Protein AF-A0A6I7LRT1-F1 (afdb_monomer)

Foldseek 3Di:
DDLVPDADDLVVVLVLLVVLVCVVPVPQDDDSCPSSVQWDQDDPPRQKIKHQQQVVCVVRVHHQQVRQVSSLVSSVVVVVVVVPNVQFWDWDDDRRMIMTGGDD

Solvent-accessible surface area (backbone atoms only — not comparable to full-atom values): 5980 Å² to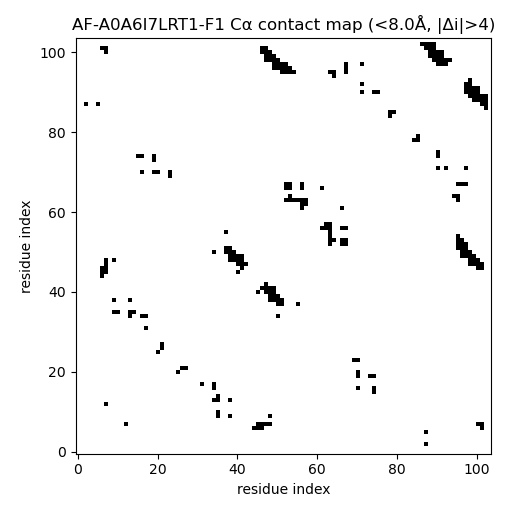tal; per-residue (Å²): 132,69,77,91,76,72,64,73,52,62,70,58,53,26,51,51,52,51,50,44,48,41,71,77,37,70,89,60,89,70,67,93,56,54,57,52,73,53,49,41,78,37,72,78,90,33,48,23,40,35,35,51,39,20,63,53,20,54,79,71,74,43,61,30,69,62,47,35,54,54,49,50,52,48,50,51,56,54,39,67,73,36,65,74,55,58,75,48,38,46,81,47,76,57,96,46,32,40,35,40,33,57,57,133

pLDDT: mean 85.0, std 12.93, range [44.28, 96.81]

Radius of gyration: 13.36 Å; Cα contacts (8 Å, |Δi|>4): 135; chains: 1; bounding box: 30×25×37 Å

Structure (mmCIF, N/CA/C/O backbone):
data_AF-A0A6I7LRT1-F1
#
_entry.id   AF-A0A6I7LRT1-F1
#
loop_
_atom_site.group_PDB
_atom_site.id
_atom_site.type_symbol
_atom_site.label_atom_id
_atom_site.label_alt_id
_atom_site.label_comp_id
_atom_site.label_asym_id
_atom_site.label_entity_id
_atom_site.label_seq_id
_atom_site.pdbx_PDB_ins_code
_atom_site.Cartn_x
_atom_site.Cartn_y
_atom_site.Cartn_z
_atom_site.occupancy
_atom_site.B_iso_or_equiv
_atom_site.auth_seq_id
_atom_site.auth_comp_id
_atom_site.auth_asym_id
_atom_site.auth_atom_id
_atom_site.pdbx_PDB_model_num
ATO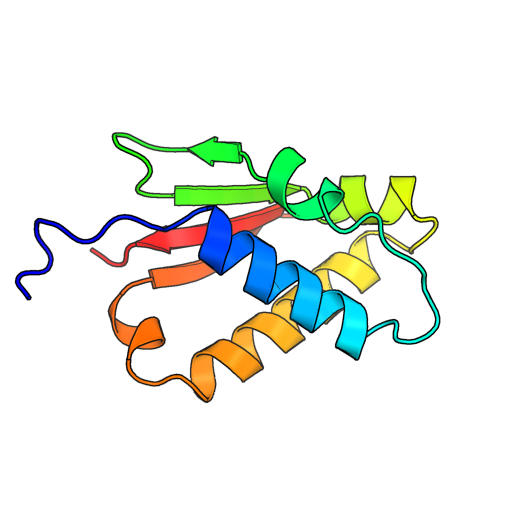M 1 N N . MET A 1 1 ? -11.882 -8.302 21.758 1.00 44.28 1 MET A N 1
ATOM 2 C CA . MET A 1 1 ? -11.183 -7.001 21.820 1.00 44.28 1 MET A CA 1
ATOM 3 C C . MET A 1 1 ? -12.222 -5.920 21.590 1.00 44.28 1 MET A C 1
ATOM 5 O O . MET A 1 1 ? -13.011 -6.085 20.668 1.00 44.28 1 MET A O 1
ATOM 9 N N . SER A 1 2 ? -12.300 -4.892 22.437 1.00 46.09 2 SER A N 1
ATOM 10 C CA . SER A 1 2 ? -13.133 -3.718 22.144 1.00 46.09 2 SER A CA 1
ATOM 11 C C . SER A 1 2 ? -12.483 -2.912 21.011 1.00 46.09 2 SER A C 1
ATOM 13 O O . SER A 1 2 ? -11.255 -2.835 20.945 1.00 46.09 2 SER A O 1
ATOM 15 N N . ARG A 1 3 ? -13.291 -2.324 20.115 1.00 51.84 3 ARG A N 1
ATOM 16 C CA . ARG A 1 3 ? -12.822 -1.428 19.033 1.00 51.84 3 ARG A CA 1
ATOM 17 C C . ARG A 1 3 ? -11.956 -0.272 19.557 1.00 51.84 3 ARG A C 1
ATOM 19 O O . ARG A 1 3 ? -11.076 0.198 18.852 1.00 51.84 3 ARG A O 1
ATOM 26 N N . GLU A 1 4 ? -12.157 0.121 20.814 1.00 54.72 4 GLU A N 1
ATOM 27 C CA . GLU A 1 4 ? -11.550 1.289 21.467 1.00 54.72 4 GLU A CA 1
ATOM 28 C C . GLU A 1 4 ? -10.013 1.264 21.588 1.00 54.72 4 GLU A C 1
ATOM 30 O O . GLU A 1 4 ? -9.427 2.298 21.895 1.00 54.72 4 GLU A O 1
ATOM 35 N N . ASN A 1 5 ? -9.346 0.132 21.319 1.00 58.69 5 ASN A N 1
ATOM 36 C CA . ASN A 1 5 ? -7.882 0.002 21.407 1.0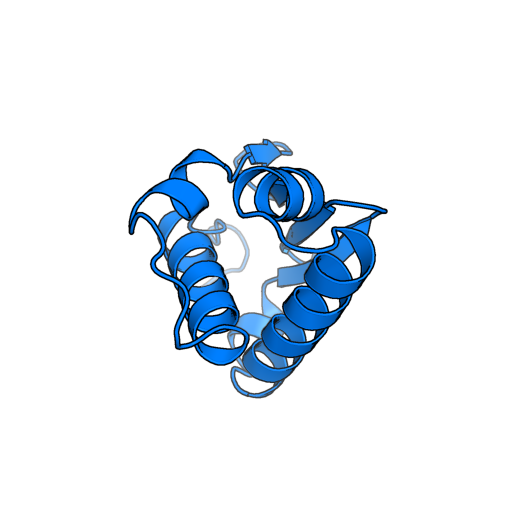0 58.69 5 ASN A CA 1
ATOM 37 C C . ASN A 1 5 ? -7.197 -0.468 20.108 1.00 58.69 5 ASN A C 1
ATOM 39 O O . ASN A 1 5 ? -5.998 -0.751 20.124 1.00 58.69 5 ASN A O 1
ATOM 43 N N . PHE A 1 6 ? -7.923 -0.603 18.994 1.00 66.31 6 PHE A N 1
ATOM 44 C CA . PHE A 1 6 ? -7.321 -1.050 17.737 1.00 66.31 6 PHE A CA 1
ATOM 45 C C . PHE A 1 6 ? -6.617 0.123 17.034 1.00 66.31 6 PHE A C 1
ATOM 47 O O . PHE A 1 6 ? -7.232 1.152 16.769 1.00 66.31 6 PHE A O 1
ATOM 54 N N . LYS A 1 7 ? -5.319 -0.027 16.741 1.00 72.56 7 LYS A N 1
ATOM 55 C CA . LYS A 1 7 ? -4.513 0.931 15.970 1.00 72.56 7 LYS A CA 1
ATOM 56 C C . LYS A 1 7 ? -4.014 0.240 14.705 1.00 72.56 7 LYS A C 1
ATOM 58 O O . LYS A 1 7 ? -3.589 -0.912 14.769 1.00 72.56 7 LYS A O 1
ATOM 63 N N . LEU A 1 8 ? -4.010 0.954 13.579 1.00 78.69 8 LEU A N 1
ATOM 64 C CA . LEU A 1 8 ? -3.364 0.458 12.368 1.00 78.69 8 LEU A CA 1
ATOM 65 C C . LEU A 1 8 ? -1.860 0.294 12.604 1.00 78.69 8 LEU A C 1
ATOM 67 O O . LEU A 1 8 ? -1.151 1.235 12.969 1.00 78.69 8 LEU A O 1
ATOM 71 N N . SER A 1 9 ? -1.376 -0.922 12.385 1.00 86.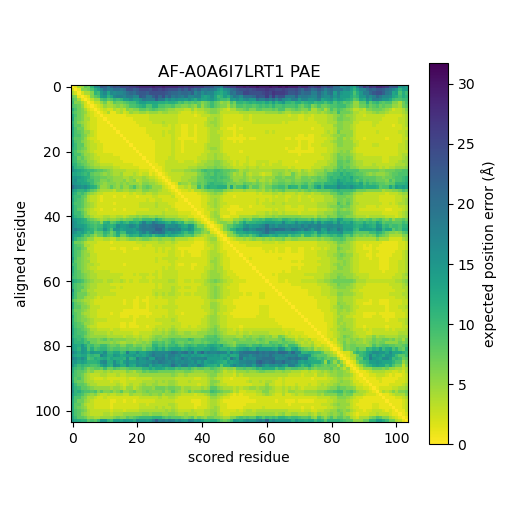31 9 SER A N 1
ATOM 72 C CA . SER A 1 9 ? 0.039 -1.257 12.474 1.00 86.31 9 SER A CA 1
ATOM 73 C C . SER A 1 9 ? 0.725 -0.902 11.158 1.00 86.31 9 SER A C 1
ATOM 75 O O . SER A 1 9 ? 0.446 -1.503 10.119 1.00 86.31 9 SER A O 1
ATOM 77 N N . ARG A 1 10 ? 1.636 0.081 11.194 1.00 88.88 10 ARG A N 1
ATOM 78 C CA . ARG A 1 10 ? 2.446 0.455 10.024 1.00 88.88 10 ARG A CA 1
ATOM 79 C C . ARG A 1 10 ? 3.215 -0.745 9.478 1.00 88.88 10 ARG A C 1
ATOM 81 O O . ARG A 1 10 ? 3.273 -0.904 8.265 1.00 88.88 10 ARG A O 1
ATOM 88 N N . ASP A 1 11 ? 3.756 -1.587 10.355 1.00 89.44 11 ASP A N 1
ATOM 89 C CA . ASP A 1 11 ? 4.503 -2.785 9.969 1.00 89.44 11 ASP A CA 1
ATOM 90 C C . ASP A 1 11 ? 3.632 -3.776 9.198 1.00 89.44 11 ASP A C 1
ATOM 92 O O . ASP A 1 11 ? 4.064 -4.329 8.185 1.00 89.44 11 ASP A O 1
ATOM 96 N N . ASP A 1 12 ? 2.395 -3.986 9.648 1.00 87.00 12 ASP A N 1
ATOM 97 C CA . ASP A 1 12 ? 1.489 -4.929 8.998 1.00 87.00 12 ASP A CA 1
ATOM 98 C C . ASP A 1 12 ? 1.005 -4.392 7.651 1.00 87.00 12 ASP A C 1
ATOM 100 O O . ASP A 1 12 ? 1.068 -5.113 6.655 1.00 87.00 12 ASP A O 1
ATOM 104 N N . ILE A 1 13 ? 0.633 -3.110 7.581 1.00 89.88 13 ILE A N 1
ATOM 105 C CA . ILE A 1 13 ? 0.257 -2.466 6.315 1.00 89.88 13 ILE A CA 1
ATOM 106 C C . ILE A 1 13 ? 1.438 -2.430 5.335 1.00 89.88 13 ILE A C 1
ATOM 108 O O . ILE A 1 13 ? 1.270 -2.753 4.159 1.00 89.88 13 ILE A O 1
ATOM 112 N N . ALA A 1 14 ? 2.653 -2.127 5.803 1.00 92.19 14 ALA A N 1
ATOM 113 C CA . ALA A 1 14 ? 3.853 -2.170 4.970 1.00 92.19 14 ALA A CA 1
ATOM 114 C C . ALA A 1 14 ? 4.098 -3.567 4.396 1.00 92.19 14 ALA A C 1
ATOM 116 O O . ALA A 1 14 ? 4.407 -3.704 3.212 1.00 92.19 14 ALA A O 1
ATOM 117 N N . ARG A 1 15 ? 3.929 -4.608 5.219 1.00 90.75 15 ARG A N 1
ATOM 118 C CA . ARG A 1 15 ? 4.088 -6.002 4.796 1.00 90.75 15 ARG A CA 1
ATOM 119 C C . ARG A 1 15 ? 3.047 -6.395 3.752 1.00 90.75 15 ARG A C 1
ATOM 121 O O . ARG A 1 15 ? 3.412 -7.041 2.773 1.00 90.75 15 ARG A O 1
ATOM 128 N N . GLN A 1 16 ? 1.790 -5.986 3.932 1.00 90.12 16 GLN A N 1
ATOM 129 C CA . GLN A 1 16 ? 0.711 -6.246 2.974 1.00 90.12 16 GLN A CA 1
ATOM 130 C C . GLN A 1 16 ? 0.961 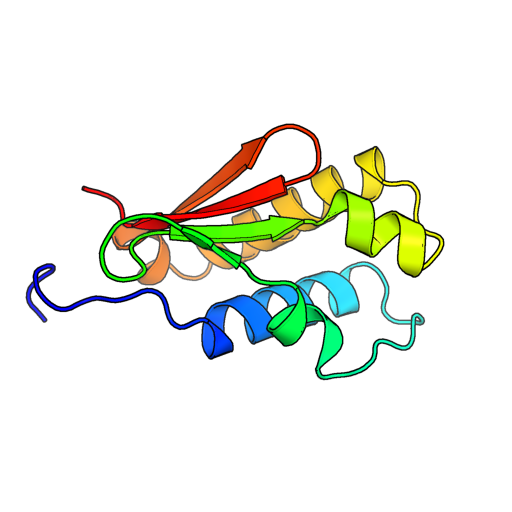-5.552 1.632 1.00 90.12 16 GLN A C 1
ATOM 132 O O . GLN A 1 16 ? 0.900 -6.202 0.591 1.00 90.12 16 GLN A O 1
ATOM 137 N N . ILE A 1 17 ? 1.321 -4.264 1.643 1.00 93.81 17 ILE A N 1
ATOM 138 C CA . ILE A 1 17 ? 1.679 -3.530 0.421 1.00 93.81 17 ILE A CA 1
ATOM 139 C C . ILE A 1 17 ? 2.872 -4.198 -0.266 1.00 93.81 17 ILE A C 1
ATOM 141 O O . ILE A 1 17 ? 2.817 -4.476 -1.458 1.00 93.81 17 ILE A O 1
ATOM 145 N N . HIS A 1 18 ? 3.938 -4.504 0.475 1.00 93.44 18 HIS A N 1
ATOM 146 C CA . HIS A 1 18 ? 5.120 -5.151 -0.089 1.00 93.44 18 HIS A CA 1
ATOM 147 C C . HIS A 1 18 ? 4.788 -6.512 -0.723 1.00 93.44 18 HIS A C 1
ATOM 149 O O . HIS A 1 18 ? 5.269 -6.816 -1.814 1.00 93.44 18 HIS A O 1
ATOM 155 N N . TYR A 1 19 ? 3.945 -7.320 -0.073 1.00 91.31 19 TYR A N 1
ATOM 156 C CA . TYR A 1 19 ? 3.457 -8.582 -0.627 1.00 91.31 19 TYR A CA 1
ATOM 157 C C . TYR A 1 19 ? 2.675 -8.363 -1.932 1.00 91.31 19 TYR A C 1
ATOM 159 O O . TYR A 1 19 ? 3.018 -8.963 -2.949 1.00 91.31 19 TYR A O 1
ATOM 167 N N . ALA A 1 20 ? 1.710 -7.439 -1.939 1.00 93.06 20 ALA A N 1
ATOM 168 C CA . ALA A 1 20 ? 0.902 -7.129 -3.117 1.00 93.06 20 ALA A CA 1
ATOM 169 C C . ALA A 1 20 ? 1.748 -6.627 -4.302 1.00 93.06 20 ALA A C 1
ATOM 171 O O . ALA A 1 20 ? 1.507 -7.013 -5.446 1.00 93.06 20 ALA A O 1
ATOM 172 N N . ILE A 1 21 ? 2.777 -5.809 -4.050 1.00 94.06 21 ILE A N 1
ATOM 173 C CA . ILE A 1 21 ? 3.685 -5.353 -5.113 1.00 94.06 21 ILE A CA 1
ATOM 174 C C . ILE A 1 21 ? 4.499 -6.529 -5.664 1.00 94.06 21 ILE A C 1
ATOM 176 O O . ILE A 1 21 ? 4.660 -6.629 -6.878 1.00 94.06 21 ILE A O 1
ATOM 180 N N . ARG A 1 22 ? 4.977 -7.444 -4.810 1.00 92.50 22 ARG A N 1
ATOM 181 C CA . ARG A 1 22 ? 5.688 -8.649 -5.268 1.00 92.50 22 ARG A CA 1
ATOM 182 C C . ARG A 1 22 ? 4.807 -9.584 -6.091 1.00 92.50 22 ARG A C 1
ATOM 184 O O . ARG A 1 22 ? 5.320 -10.223 -7.000 1.00 92.50 22 ARG A O 1
ATOM 191 N N . GLU A 1 23 ? 3.513 -9.670 -5.799 1.00 92.25 23 GLU A N 1
ATOM 192 C CA . GLU A 1 23 ? 2.581 -10.437 -6.634 1.00 92.25 23 GLU A CA 1
ATOM 193 C C . GLU A 1 23 ? 2.356 -9.781 -8.002 1.00 92.25 23 GLU A C 1
ATOM 195 O O . GLU A 1 23 ? 2.313 -10.473 -9.017 1.00 92.25 23 GLU A O 1
ATOM 200 N N . LEU A 1 24 ? 2.251 -8.450 -8.047 1.00 93.19 24 LEU A N 1
ATOM 201 C CA . LEU A 1 24 ? 2.064 -7.700 -9.295 1.00 93.19 24 LEU A CA 1
ATOM 202 C C . LEU A 1 24 ? 3.328 -7.656 -10.164 1.00 93.19 24 LEU A C 1
ATOM 204 O O . LEU A 1 24 ? 3.244 -7.668 -11.393 1.00 93.19 24 LEU A O 1
ATOM 208 N N . HIS A 1 25 ? 4.494 -7.591 -9.526 1.00 92.00 25 HIS A N 1
ATOM 209 C CA . HIS A 1 25 ? 5.789 -7.391 -10.167 1.00 92.00 25 HIS A CA 1
ATOM 210 C C . HIS A 1 25 ? 6.842 -8.349 -9.577 1.00 92.00 25 HIS A C 1
ATOM 212 O O . HIS A 1 25 ? 7.776 -7.901 -8.909 1.00 92.00 25 HIS A O 1
ATOM 218 N N . PRO A 1 26 ? 6.727 -9.669 -9.821 1.00 90.38 26 PRO A N 1
ATOM 219 C CA . PRO A 1 26 ? 7.564 -10.687 -9.173 1.00 90.38 26 PRO A CA 1
ATOM 220 C C . PRO A 1 26 ? 9.051 -10.577 -9.517 1.00 90.38 26 PRO A C 1
ATOM 222 O O . PRO A 1 26 ? 9.898 -10.914 -8.689 1.00 90.38 26 PRO A O 1
ATOM 225 N N . ASP A 1 27 ? 9.364 -10.073 -10.711 1.00 90.00 27 ASP A N 1
ATOM 226 C CA . ASP A 1 27 ? 10.736 -9.910 -11.197 1.00 90.00 27 ASP A CA 1
ATOM 227 C C . ASP A 1 27 ? 11.384 -8.593 -10.738 1.00 90.00 27 ASP A C 1
ATOM 229 O O . ASP A 1 27 ? 12.577 -8.371 -10.957 1.00 90.00 27 ASP A O 1
ATOM 233 N N . HIS A 1 28 ? 10.615 -7.696 -10.115 1.00 87.00 28 HIS A N 1
ATOM 234 C CA . HIS A 1 28 ? 11.113 -6.397 -9.691 1.00 87.00 28 HIS A CA 1
ATOM 235 C C . HIS A 1 28 ? 11.719 -6.480 -8.286 1.00 87.00 28 HIS A C 1
ATOM 237 O O . HIS A 1 28 ? 11.063 -6.876 -7.320 1.00 87.00 28 HIS A O 1
ATOM 243 N N . GLN A 1 29 ? 12.988 -6.090 -8.160 1.00 84.69 29 GLN A N 1
ATOM 244 C CA . GLN A 1 29 ? 13.674 -6.069 -6.872 1.00 84.69 29 GLN A CA 1
ATOM 245 C C . GLN A 1 29 ? 13.311 -4.801 -6.103 1.00 84.69 29 GLN A C 1
ATOM 247 O O . GLN A 1 29 ? 13.664 -3.699 -6.508 1.00 84.69 29 GLN A O 1
ATOM 252 N N . LEU A 1 30 ? 12.632 -4.974 -4.973 1.00 82.88 30 LEU A N 1
ATOM 253 C CA . LEU A 1 30 ? 12.302 -3.893 -4.053 1.00 82.88 30 LEU A CA 1
ATOM 254 C C . LEU A 1 30 ? 13.260 -3.893 -2.868 1.00 82.88 30 LEU A C 1
ATOM 256 O O . LEU A 1 30 ? 13.576 -4.948 -2.315 1.00 82.88 30 LEU A O 1
ATOM 260 N N . ASP A 1 31 ? 13.662 -2.703 -2.424 1.00 82.00 31 ASP A N 1
ATOM 261 C CA . ASP A 1 31 ? 14.232 -2.546 -1.086 1.00 82.00 31 ASP A CA 1
ATOM 262 C C . ASP A 1 31 ? 13.173 -2.971 -0.053 1.00 82.00 31 ASP A C 1
ATOM 264 O O . ASP A 1 31 ? 12.084 -2.401 0.015 1.00 82.00 31 ASP A O 1
ATOM 268 N N . GLY A 1 32 ? 13.488 -3.964 0.782 1.00 73.25 32 GLY A N 1
ATOM 269 C CA . GLY A 1 32 ? 12.549 -4.505 1.769 1.00 73.25 32 GLY A CA 1
ATOM 270 C C . GLY A 1 32 ? 11.997 -3.466 2.753 1.00 73.25 32 GLY A C 1
ATOM 271 O O . GLY A 1 32 ? 10.954 -3.698 3.357 1.00 73.25 32 GLY A O 1
ATOM 272 N N . ASN A 1 33 ? 12.647 -2.304 2.888 1.00 86.69 33 ASN A N 1
ATOM 273 C CA . ASN A 1 33 ? 12.227 -1.243 3.799 1.00 86.69 33 ASN A CA 1
ATOM 274 C C . ASN A 1 33 ? 11.600 -0.018 3.120 1.00 86.69 33 ASN A C 1
ATOM 276 O O . ASN A 1 33 ? 11.121 0.869 3.835 1.00 86.69 33 ASN A O 1
ATOM 280 N N . ILE A 1 34 ? 11.600 0.088 1.783 1.00 90.50 34 ILE A N 1
ATOM 281 C CA . ILE A 1 34 ? 11.166 1.336 1.132 1.00 90.50 34 ILE A CA 1
ATOM 282 C C . ILE A 1 34 ? 9.677 1.609 1.366 1.00 90.50 34 ILE A C 1
ATOM 284 O O . ILE A 1 34 ? 9.298 2.735 1.682 1.00 90.50 34 ILE A O 1
ATOM 288 N N . VAL A 1 35 ? 8.847 0.564 1.330 1.00 92.25 35 VAL A N 1
ATOM 289 C CA . VAL A 1 35 ? 7.401 0.670 1.559 1.00 92.25 35 VAL A CA 1
ATOM 290 C C . VAL A 1 35 ? 7.124 1.205 2.961 1.00 92.25 35 VAL A C 1
ATOM 292 O O . VAL A 1 35 ? 6.401 2.184 3.114 1.00 92.25 35 VAL A O 1
ATOM 295 N N . HIS A 1 36 ? 7.759 0.618 3.980 1.00 93.88 36 HIS A N 1
ATOM 296 C CA . HIS A 1 36 ? 7.588 1.038 5.369 1.00 93.88 36 HIS A CA 1
ATOM 297 C C . HIS A 1 36 ? 7.968 2.513 5.577 1.00 93.88 36 HIS A C 1
ATOM 299 O O . HIS A 1 36 ? 7.250 3.249 6.251 1.00 93.88 36 HIS A O 1
ATOM 305 N N . LYS A 1 37 ? 9.078 2.964 4.974 1.00 93.19 37 LYS A N 1
ATOM 306 C CA . LYS A 1 37 ? 9.544 4.360 5.068 1.00 93.19 37 LYS A CA 1
ATOM 307 C C . LYS A 1 37 ? 8.611 5.359 4.384 1.00 93.19 37 LYS A C 1
ATOM 309 O O . LYS A 1 37 ? 8.590 6.518 4.782 1.00 93.19 37 LYS A O 1
ATOM 314 N N . MET A 1 38 ? 7.884 4.931 3.354 1.00 94.56 38 MET A N 1
ATOM 315 C CA . MET A 1 38 ? 6.991 5.801 2.586 1.00 94.56 38 MET A CA 1
ATOM 316 C C . MET A 1 38 ? 5.592 5.926 3.193 1.00 94.56 38 MET A C 1
ATOM 318 O O . MET A 1 38 ? 4.853 6.822 2.794 1.00 94.56 38 MET A O 1
ATOM 322 N N . ILE A 1 39 ? 5.217 5.070 4.147 1.00 93.94 39 ILE A N 1
ATOM 323 C CA . ILE A 1 39 ? 3.910 5.164 4.803 1.00 93.94 39 ILE A CA 1
ATOM 324 C C . ILE A 1 39 ? 3.879 6.357 5.760 1.00 93.94 39 ILE A C 1
ATOM 326 O O . ILE A 1 39 ? 4.630 6.434 6.735 1.00 93.94 39 ILE A O 1
ATOM 330 N N . ILE A 1 40 ? 2.933 7.253 5.511 1.00 92.50 40 ILE A N 1
ATOM 331 C CA . ILE A 1 40 ? 2.668 8.449 6.301 1.00 92.50 40 ILE A CA 1
ATOM 332 C C . ILE A 1 40 ? 1.557 8.122 7.307 1.00 92.50 40 ILE A C 1
ATOM 334 O O . ILE A 1 40 ? 0.510 7.599 6.932 1.00 92.50 40 ILE A O 1
ATOM 338 N N . GLU A 1 41 ? 1.772 8.422 8.590 1.00 88.94 41 GLU A N 1
ATOM 339 C CA . GLU A 1 41 ? 0.692 8.400 9.589 1.00 88.94 41 GLU A CA 1
ATOM 340 C C . GLU A 1 41 ? -0.146 9.679 9.461 1.00 88.94 41 GLU A C 1
ATOM 342 O O . GLU A 1 41 ? 0.405 10.779 9.432 1.00 88.94 41 GLU A O 1
ATOM 347 N N . SER A 1 42 ? -1.470 9.532 9.383 1.00 82.44 42 SER A N 1
ATOM 348 C CA . SER A 1 42 ? -2.427 10.639 9.310 1.00 82.44 42 SER A CA 1
ATOM 349 C C . SER A 1 42 ?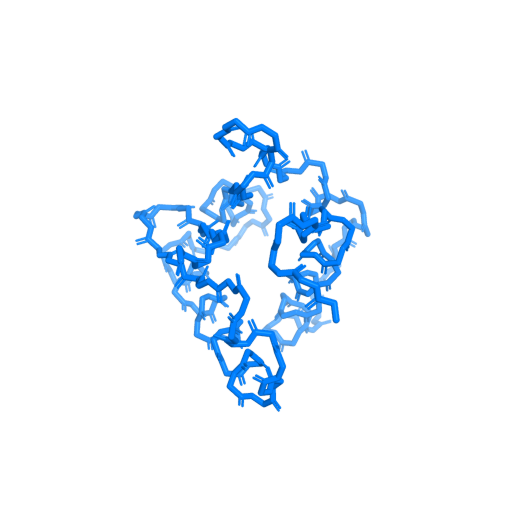 -3.573 10.434 10.308 1.00 82.44 42 SER A C 1
ATOM 351 O O . SER A 1 42 ? -3.890 9.307 10.695 1.00 82.44 42 SER A O 1
ATOM 353 N N . GLY A 1 43 ? -4.188 11.536 10.739 1.00 69.06 43 GLY A N 1
ATOM 354 C CA . GLY A 1 43 ? -5.225 11.554 11.772 1.00 69.06 43 GLY A CA 1
ATOM 355 C C . GLY A 1 43 ? -4.684 11.445 13.202 1.00 69.06 43 GLY A C 1
ATOM 356 O O . GLY A 1 43 ? -3.517 11.121 13.441 1.00 69.06 43 GLY A O 1
ATOM 357 N N . ASP A 1 44 ? -5.548 11.712 14.180 1.00 63.25 44 ASP A N 1
ATOM 358 C CA . ASP A 1 44 ? -5.181 11.590 15.588 1.00 63.25 44 ASP A CA 1
ATOM 359 C C . ASP A 1 44 ? -4.897 10.121 15.933 1.00 63.25 44 ASP A C 1
ATOM 361 O O . ASP A 1 44 ? -5.655 9.218 15.576 1.00 63.25 44 ASP A O 1
ATOM 365 N N . LYS A 1 45 ? -3.785 9.878 16.637 1.00 61.47 45 LYS A N 1
ATOM 366 C CA . LYS A 1 45 ? -3.367 8.560 17.157 1.00 61.47 45 LYS A CA 1
ATOM 367 C C . LYS A 1 45 ? -3.116 7.452 16.106 1.00 61.47 45 LYS A C 1
ATOM 369 O O . LYS A 1 45 ? -3.035 6.286 16.489 1.00 61.47 45 LYS A O 1
ATOM 374 N N . GLY A 1 46 ? -2.912 7.775 14.824 1.00 62.06 46 GLY A N 1
ATOM 375 C CA . GLY A 1 46 ? -2.634 6.785 13.762 1.00 62.06 46 GLY A CA 1
ATOM 376 C C . GLY A 1 46 ? -3.870 5.979 13.351 1.00 62.06 46 GLY A C 1
ATOM 377 O O . GLY A 1 46 ? -3.804 4.775 13.104 1.00 62.06 46 GLY A O 1
ATOM 378 N N . THR A 1 47 ? -5.005 6.671 13.322 1.00 76.00 47 THR A N 1
ATOM 379 C CA . THR A 1 47 ? -6.295 6.191 12.809 1.00 76.00 47 THR A CA 1
ATOM 380 C C . THR A 1 47 ? -6.305 6.046 11.286 1.00 76.00 47 THR A C 1
ATOM 382 O O . THR A 1 47 ? -7.154 5.330 10.751 1.00 76.00 47 THR A O 1
ATOM 385 N N . ALA A 1 48 ? -5.344 6.666 10.589 1.00 85.75 48 ALA A N 1
ATOM 386 C CA . ALA A 1 48 ? -5.111 6.459 9.171 1.00 85.75 48 ALA A CA 1
ATOM 387 C C . ALA A 1 48 ? -3.620 6.283 8.829 1.00 85.75 48 ALA A C 1
ATOM 389 O O . ALA A 1 48 ? -2.730 6.908 9.413 1.00 85.75 48 ALA A O 1
ATOM 390 N N . LEU A 1 49 ? -3.358 5.449 7.827 1.00 92.38 49 LEU A N 1
ATOM 391 C CA . LEU A 1 49 ? -2.062 5.302 7.172 1.00 92.38 49 LEU A CA 1
ATOM 392 C C . LEU A 1 49 ? -2.222 5.618 5.687 1.00 92.38 49 LEU A C 1
ATOM 394 O O . LEU A 1 49 ? -3.195 5.204 5.062 1.00 92.38 49 LEU A O 1
ATOM 398 N N . ILE A 1 50 ? -1.273 6.355 5.120 1.00 94.44 50 ILE A N 1
ATOM 399 C CA . ILE A 1 50 ? -1.309 6.785 3.723 1.00 94.44 50 ILE A CA 1
ATOM 400 C C . ILE A 1 50 ? -0.042 6.300 3.034 1.00 94.44 50 ILE A C 1
ATOM 402 O O . ILE A 1 50 ? 1.067 6.571 3.494 1.00 94.44 50 ILE A O 1
ATOM 406 N N . PHE A 1 51 ? -0.206 5.609 1.913 1.00 96.12 51 PHE A N 1
ATOM 407 C CA . PHE A 1 51 ? 0.889 5.197 1.051 1.00 96.12 51 PHE A CA 1
ATOM 408 C C . PHE A 1 51 ? 0.872 6.013 -0.255 1.00 96.12 51 PHE A C 1
ATOM 410 O O . PHE A 1 51 ? -0.096 5.911 -1.015 1.00 96.12 51 PHE A O 1
ATOM 417 N N . PRO A 1 52 ? 1.918 6.813 -0.548 1.00 96.56 52 PRO A N 1
ATOM 418 C CA . PRO A 1 52 ? 2.036 7.581 -1.788 1.00 96.56 52 PRO A CA 1
ATOM 419 C C . PRO A 1 52 ? 2.445 6.667 -2.957 1.00 96.56 52 PRO A C 1
ATOM 421 O O . PRO A 1 52 ? 3.589 6.679 -3.420 1.00 96.56 52 PRO A O 1
ATOM 424 N N . ALA A 1 53 ? 1.505 5.835 -3.407 1.00 96.50 53 ALA A N 1
ATOM 425 C CA . ALA A 1 53 ? 1.713 4.801 -4.417 1.00 96.50 53 ALA A CA 1
ATOM 426 C C . ALA A 1 53 ? 2.165 5.357 -5.778 1.00 96.50 53 ALA A C 1
ATOM 428 O O . ALA A 1 53 ? 2.980 4.720 -6.441 1.00 96.50 53 ALA A O 1
ATOM 429 N N . GLY A 1 54 ? 1.699 6.544 -6.178 1.00 96.50 54 GLY A N 1
ATOM 430 C CA . GLY A 1 54 ? 2.148 7.196 -7.411 1.00 96.50 54 GLY A CA 1
ATOM 431 C C . GLY A 1 54 ? 3.626 7.586 -7.353 1.00 96.50 54 GLY A C 1
ATOM 432 O O . GLY A 1 54 ? 4.394 7.200 -8.227 1.00 96.50 54 GLY A O 1
ATOM 433 N N . ASN A 1 55 ? 4.069 8.243 -6.276 1.00 96.00 55 ASN A N 1
ATOM 434 C CA . ASN A 1 55 ? 5.486 8.591 -6.099 1.00 96.00 55 ASN A CA 1
ATOM 435 C C . ASN A 1 55 ? 6.363 7.335 -6.024 1.00 96.00 55 ASN A C 1
ATOM 437 O O . ASN A 1 55 ? 7.463 7.303 -6.571 1.00 96.00 55 ASN A O 1
ATOM 441 N N . PHE A 1 56 ? 5.878 6.288 -5.349 1.00 95.81 56 PHE A N 1
ATOM 442 C CA . PHE A 1 56 ? 6.560 4.998 -5.332 1.00 95.81 56 PHE A CA 1
ATOM 443 C C . PHE A 1 56 ? 6.710 4.436 -6.750 1.00 95.81 56 PHE A C 1
ATOM 445 O O . PHE A 1 56 ? 7.788 3.965 -7.111 1.00 95.81 56 PHE A O 1
ATOM 452 N N . ALA A 1 57 ? 5.649 4.502 -7.555 1.00 95.19 57 ALA A N 1
ATOM 453 C CA . ALA A 1 57 ? 5.664 4.043 -8.934 1.00 95.19 57 ALA A CA 1
ATOM 454 C C . ALA A 1 57 ? 6.706 4.795 -9.769 1.00 95.19 57 ALA A C 1
ATOM 456 O O . ALA A 1 57 ? 7.524 4.154 -10.423 1.00 95.19 57 ALA A O 1
ATOM 457 N N . GLU A 1 58 ? 6.742 6.126 -9.680 1.00 94.88 58 GLU A N 1
ATOM 458 C CA . GLU A 1 58 ? 7.716 6.956 -10.397 1.00 94.88 58 GLU A CA 1
ATOM 459 C C . GLU A 1 58 ? 9.162 6.598 -10.031 1.00 94.88 58 GLU A C 1
ATOM 461 O O . GLU A 1 58 ? 9.988 6.390 -10.919 1.00 94.88 58 GLU A O 1
ATOM 466 N N . ILE A 1 59 ? 9.459 6.460 -8.732 1.00 92.88 59 ILE A N 1
ATOM 467 C CA . ILE A 1 59 ? 10.801 6.109 -8.234 1.00 92.88 59 ILE A CA 1
ATOM 468 C C . ILE A 1 59 ? 11.264 4.748 -8.774 1.00 92.88 59 ILE A C 1
ATOM 470 O O . ILE A 1 59 ? 12.450 4.567 -9.046 1.00 92.88 59 ILE A O 1
ATOM 474 N N . ASN A 1 60 ? 10.339 3.801 -8.946 1.00 91.56 60 ASN A N 1
ATOM 475 C CA . ASN A 1 60 ? 10.637 2.437 -9.389 1.00 91.56 60 ASN A CA 1
ATOM 476 C C . ASN A 1 60 ? 10.416 2.223 -10.901 1.00 91.56 60 ASN A C 1
ATOM 478 O O . ASN A 1 60 ? 10.525 1.099 -11.390 1.00 91.56 60 ASN A O 1
ATOM 482 N N . GLY A 1 61 ? 10.134 3.287 -11.662 1.00 92.88 61 GLY A N 1
ATOM 483 C CA . GLY A 1 61 ? 9.971 3.218 -13.118 1.00 92.88 61 GLY A CA 1
ATOM 484 C C . GLY A 1 61 ? 8.669 2.560 -13.589 1.00 92.88 61 GLY A C 1
ATOM 485 O O . GLY A 1 61 ? 8.604 2.062 -14.714 1.00 92.88 61 GLY A O 1
ATOM 486 N N . PHE A 1 62 ? 7.632 2.543 -12.753 1.00 94.56 62 PHE A N 1
ATOM 487 C CA . PHE A 1 62 ? 6.287 2.108 -13.125 1.00 94.56 62 PHE A CA 1
ATOM 488 C C . PHE A 1 62 ? 5.441 3.280 -13.640 1.00 94.56 62 PHE A C 1
ATOM 490 O O . PHE A 1 62 ? 5.693 4.439 -13.321 1.00 94.56 62 PHE A O 1
ATOM 497 N N . GLU A 1 63 ? 4.393 2.983 -14.415 1.00 95.69 63 GLU A N 1
ATOM 498 C CA . GLU A 1 63 ? 3.396 3.997 -14.780 1.00 95.69 63 GLU A CA 1
ATOM 499 C C . GLU A 1 63 ? 2.488 4.276 -13.567 1.00 95.69 63 GLU A C 1
ATOM 501 O O . GLU A 1 63 ? 1.812 3.342 -13.118 1.00 95.69 63 GLU A O 1
ATOM 506 N N . PRO A 1 64 ? 2.453 5.510 -13.024 1.00 95.50 64 PRO A N 1
ATOM 507 C CA . PRO A 1 64 ? 1.843 5.771 -11.721 1.00 95.50 64 PRO A CA 1
ATOM 508 C C . PRO A 1 64 ? 0.371 5.390 -11.622 1.00 95.50 64 PRO A C 1
ATOM 510 O O . PRO A 1 64 ? -0.019 4.694 -10.686 1.00 95.50 64 PRO A O 1
ATOM 513 N N . LYS A 1 65 ? -0.457 5.767 -12.602 1.00 94.56 65 LYS A N 1
ATOM 514 C CA . LYS A 1 65 ? -1.909 5.558 -12.507 1.00 94.56 65 LYS A CA 1
ATOM 515 C C . LYS A 1 65 ? -2.275 4.084 -12.610 1.00 94.56 65 LYS A C 1
ATOM 517 O O . LYS A 1 65 ? -3.117 3.598 -11.852 1.00 94.56 65 LYS A O 1
ATOM 522 N N . LYS A 1 66 ? -1.643 3.351 -13.528 1.00 95.50 66 LYS A N 1
ATOM 523 C CA . LYS A 1 66 ? -1.795 1.899 -13.647 1.00 95.50 66 LYS A CA 1
ATOM 524 C C . LYS A 1 66 ? -1.312 1.203 -12.383 1.00 95.50 66 LYS A C 1
ATOM 526 O O . LYS A 1 66 ? -2.039 0.353 -11.882 1.00 95.50 66 LYS A O 1
ATOM 531 N N . PHE A 1 67 ? -0.150 1.580 -11.854 1.00 96.44 67 PHE A N 1
ATOM 532 C CA . PHE A 1 67 ? 0.391 0.979 -10.639 1.00 96.44 67 PHE A CA 1
ATOM 533 C C . PHE A 1 67 ? -0.546 1.169 -9.442 1.00 96.44 67 PHE A C 1
ATOM 535 O O . PHE A 1 67 ? -0.902 0.188 -8.795 1.00 96.44 67 PHE A O 1
ATOM 542 N N . VAL A 1 68 ? -1.005 2.399 -9.184 1.00 96.81 68 VAL A N 1
ATOM 543 C CA . VAL A 1 68 ? -1.936 2.707 -8.083 1.00 96.81 68 VAL A CA 1
ATOM 544 C C . VAL A 1 68 ? -3.206 1.865 -8.201 1.00 96.81 68 VAL A C 1
ATOM 546 O O . VAL A 1 68 ? -3.623 1.228 -7.233 1.00 96.81 68 VAL A O 1
ATOM 549 N N . ARG A 1 69 ? -3.805 1.814 -9.397 1.00 96.00 69 ARG A N 1
ATOM 550 C CA . ARG A 1 69 ? -5.033 1.050 -9.649 1.00 96.00 69 ARG A CA 1
ATOM 551 C C . ARG A 1 69 ? -4.833 -0.451 -9.444 1.00 96.00 69 ARG A C 1
ATOM 553 O O . ARG A 1 69 ? -5.673 -1.099 -8.820 1.00 96.00 69 ARG A O 1
ATOM 560 N N . ASP A 1 70 ? -3.764 -1.005 -10.007 1.00 96.38 70 ASP A N 1
ATOM 561 C CA . ASP A 1 70 ? -3.497 -2.439 -9.957 1.00 96.38 70 ASP A CA 1
ATOM 562 C C . ASP A 1 70 ? -3.151 -2.857 -8.509 1.00 96.38 70 ASP A C 1
ATOM 564 O O . ASP A 1 70 ? -3.700 -3.841 -8.013 1.00 96.38 70 ASP A O 1
ATOM 568 N N . LEU A 1 71 ? -2.370 -2.045 -7.781 1.00 96.25 71 LEU A N 1
ATOM 569 C CA . LEU A 1 71 ? -2.066 -2.238 -6.358 1.00 96.25 71 LEU A CA 1
ATOM 570 C C . LEU A 1 71 ? -3.319 -2.178 -5.480 1.00 96.25 71 LEU A C 1
ATOM 572 O O . LEU A 1 71 ? -3.533 -3.069 -4.659 1.00 96.25 71 LEU A O 1
ATOM 576 N N . TYR A 1 72 ? -4.173 -1.170 -5.672 1.00 95.19 72 TYR A N 1
ATOM 577 C CA . TYR A 1 72 ? -5.437 -1.053 -4.944 1.00 95.19 72 TYR A CA 1
ATOM 578 C C . TYR A 1 72 ? -6.328 -2.280 -5.137 1.00 95.19 72 TYR A C 1
ATOM 580 O O . TYR A 1 72 ? -6.878 -2.816 -4.175 1.00 95.19 72 TYR A O 1
ATOM 588 N N . ARG A 1 73 ? -6.447 -2.760 -6.381 1.00 93.94 73 ARG A N 1
ATOM 589 C CA . ARG A 1 73 ? -7.245 -3.947 -6.691 1.00 93.94 73 ARG A CA 1
ATOM 590 C C . ARG A 1 73 ? -6.709 -5.183 -5.972 1.00 93.94 73 ARG A C 1
ATOM 592 O O . ARG A 1 73 ? -7.506 -5.923 -5.404 1.00 93.94 73 ARG A O 1
ATOM 599 N N . THR A 1 74 ? -5.396 -5.401 -5.983 1.00 93.50 74 THR A N 1
ATOM 600 C CA . THR A 1 74 ? -4.777 -6.535 -5.281 1.00 93.50 74 THR A CA 1
ATOM 601 C C . THR A 1 74 ? -5.009 -6.445 -3.775 1.00 93.50 74 THR A C 1
ATOM 603 O O . THR A 1 74 ? -5.483 -7.407 -3.178 1.00 93.50 74 THR A O 1
ATOM 606 N N . LEU A 1 75 ? -4.781 -5.277 -3.169 1.00 91.62 75 LEU A N 1
ATOM 607 C CA . LEU A 1 75 ? -5.006 -5.066 -1.736 1.00 91.62 75 LEU A CA 1
ATOM 608 C C . LEU A 1 75 ? -6.466 -5.307 -1.323 1.00 91.62 75 LEU A C 1
ATOM 610 O O . LEU A 1 75 ? -6.715 -5.951 -0.308 1.00 91.62 75 LEU A O 1
ATOM 614 N N . ASN A 1 76 ? -7.433 -4.854 -2.123 1.00 87.12 76 ASN A N 1
ATOM 615 C CA . ASN A 1 76 ? -8.849 -5.117 -1.861 1.00 87.12 76 ASN A CA 1
ATOM 616 C C . ASN A 1 76 ? -9.203 -6.604 -1.939 1.00 87.12 76 ASN A C 1
ATOM 618 O O . ASN A 1 76 ? -9.962 -7.088 -1.105 1.00 87.12 76 ASN A O 1
ATOM 622 N N . LEU A 1 77 ? -8.659 -7.335 -2.917 1.00 86.06 77 LEU A N 1
ATOM 623 C CA . LEU A 1 77 ? -8.889 -8.778 -3.030 1.00 86.06 77 LEU A CA 1
ATOM 624 C C . LEU A 1 77 ? -8.305 -9.533 -1.829 1.00 86.06 77 LEU A C 1
ATOM 626 O O . LEU A 1 77 ? -8.942 -10.452 -1.317 1.00 86.06 77 LEU A O 1
ATOM 630 N N . GLU A 1 78 ? -7.126 -9.134 -1.350 1.00 81.62 78 GLU A N 1
ATOM 631 C CA . GLU A 1 78 ? -6.533 -9.703 -0.134 1.00 81.62 78 GLU A CA 1
ATOM 632 C C . GLU A 1 78 ? -7.350 -9.362 1.122 1.00 81.62 78 GLU A C 1
ATOM 634 O O . GLU A 1 78 ? -7.575 -10.226 1.971 1.00 81.62 78 GLU A O 1
ATOM 639 N N . MET A 1 79 ? -7.881 -8.141 1.218 1.00 79.25 79 MET A N 1
ATOM 640 C CA . MET A 1 79 ? -8.778 -7.746 2.308 1.00 79.25 79 MET A CA 1
ATOM 641 C C . MET A 1 79 ? -10.089 -8.550 2.300 1.00 79.25 79 MET A C 1
ATOM 643 O O . MET A 1 79 ? -10.581 -8.938 3.357 1.00 79.25 79 MET A O 1
ATOM 647 N N . GLU A 1 80 ? -10.656 -8.853 1.129 1.00 76.44 80 GLU A N 1
ATOM 648 C CA . GLU A 1 80 ? -11.863 -9.685 1.023 1.00 76.44 80 GLU A CA 1
ATOM 649 C C . GLU A 1 80 ? -11.640 -11.127 1.496 1.00 76.44 80 GLU A C 1
ATOM 651 O O . GLU A 1 80 ? -12.551 -11.730 2.069 1.00 76.44 80 GLU A O 1
ATOM 656 N N . LYS A 1 81 ? -10.431 -11.670 1.304 1.00 75.94 81 LYS A N 1
ATOM 657 C CA . LYS A 1 81 ? -10.048 -12.992 1.821 1.00 75.94 81 LYS A CA 1
ATOM 658 C C . LYS A 1 81 ? -9.909 -12.986 3.348 1.00 75.94 81 LYS A C 1
ATOM 660 O O . LYS A 1 81 ? -10.228 -13.985 3.993 1.00 75.94 81 LYS A O 1
ATOM 665 N N . ASN A 1 82 ? -9.489 -11.862 3.932 1.00 68.25 82 ASN A N 1
ATOM 666 C CA . ASN A 1 82 ? -9.299 -11.687 5.372 1.00 68.25 82 ASN A CA 1
ATOM 667 C C . ASN A 1 82 ? -10.520 -11.021 6.028 1.00 68.25 82 ASN A C 1
ATOM 669 O O . ASN A 1 82 ? -10.500 -9.850 6.401 1.00 68.25 82 ASN A O 1
ATOM 673 N N . LEU A 1 83 ? -11.588 -11.806 6.230 1.00 56.16 83 LEU A N 1
ATOM 674 C CA . LEU A 1 83 ? -12.856 -11.348 6.823 1.00 56.16 83 LEU A CA 1
ATOM 675 C C . LEU A 1 83 ? -12.693 -10.548 8.128 1.00 56.16 83 LEU A C 1
ATOM 677 O O . LEU A 1 83 ? -13.469 -9.629 8.354 1.00 56.16 83 LEU A O 1
ATOM 681 N N . HIS A 1 84 ? -11.708 -10.871 8.974 1.0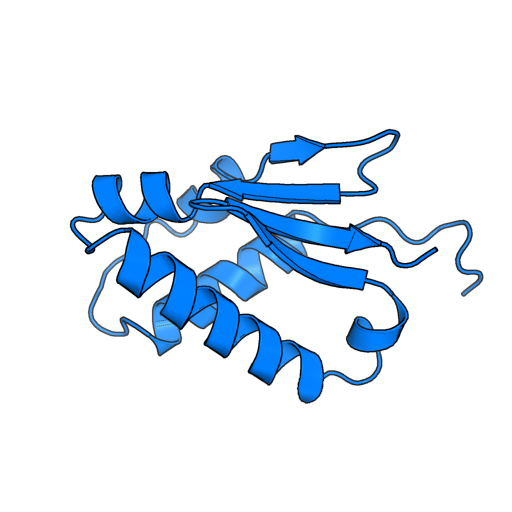0 60.59 84 HIS A N 1
ATOM 682 C CA . HIS A 1 84 ? -11.442 -10.140 10.220 1.00 60.59 84 HIS A CA 1
ATOM 683 C C . HIS A 1 84 ? -10.966 -8.697 9.997 1.00 60.59 84 HIS A C 1
ATOM 685 O O . HIS A 1 84 ? -11.386 -7.806 10.736 1.00 60.59 84 HIS A O 1
ATOM 691 N N . ASP A 1 85 ? -10.144 -8.462 8.974 1.00 58.59 85 ASP A N 1
ATOM 692 C CA . ASP A 1 85 ? -9.557 -7.150 8.679 1.00 58.59 85 ASP A CA 1
ATOM 693 C C . ASP A 1 85 ? -10.602 -6.200 8.077 1.00 58.59 85 ASP A C 1
ATOM 695 O O . ASP A 1 85 ? -10.653 -5.021 8.432 1.00 58.59 85 ASP A O 1
ATOM 699 N N . LYS A 1 86 ? -11.533 -6.744 7.279 1.00 59.00 86 LYS A N 1
ATOM 700 C CA . LYS A 1 86 ? -12.660 -6.007 6.682 1.00 59.00 86 LYS A CA 1
ATOM 701 C C . LYS A 1 86 ? -13.579 -5.328 7.709 1.00 59.00 86 LYS A C 1
ATOM 703 O O . LYS A 1 86 ? -14.276 -4.381 7.366 1.00 59.00 86 LYS A O 1
ATOM 708 N N . PHE A 1 87 ? -13.623 -5.804 8.956 1.00 62.94 87 PHE A N 1
ATOM 709 C CA . PHE A 1 87 ? -14.457 -5.199 10.007 1.00 62.94 87 PHE A CA 1
ATOM 710 C C . PHE A 1 87 ? -13.772 -4.048 10.760 1.00 62.94 87 PHE A C 1
ATOM 712 O O . PHE A 1 87 ? -14.426 -3.394 11.584 1.00 62.94 87 PHE A O 1
ATOM 719 N N . LEU A 1 88 ? -12.472 -3.836 10.527 1.00 76.50 88 LEU A N 1
ATOM 720 C CA . LEU A 1 88 ? -11.630 -2.941 11.321 1.00 76.50 88 LEU A CA 1
ATOM 721 C C . LEU A 1 88 ? -11.137 -1.725 10.534 1.00 76.50 88 LEU A C 1
ATOM 723 O O . LEU A 1 88 ? -11.007 -0.652 11.122 1.00 76.50 88 LEU A O 1
ATOM 727 N N . PHE A 1 89 ? -10.882 -1.858 9.232 1.00 80.00 89 PHE A N 1
ATOM 728 C CA . PHE A 1 89 ? -10.441 -0.743 8.396 1.00 80.00 89 PHE A CA 1
ATOM 729 C C . PHE A 1 89 ? -10.890 -0.884 6.939 1.00 80.00 89 PHE A C 1
ATOM 731 O O . PHE A 1 89 ? -11.202 -1.974 6.467 1.00 80.00 89 PHE A O 1
ATOM 738 N N . GLU A 1 90 ? -10.912 0.241 6.232 1.00 87.06 90 GLU A N 1
ATOM 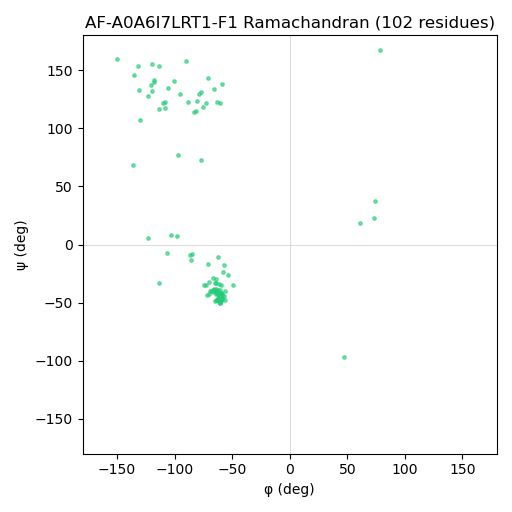739 C CA . GLU A 1 90 ? -11.187 0.341 4.802 1.00 87.06 90 GLU A CA 1
ATOM 740 C C . GLU A 1 90 ? -9.946 0.801 4.027 1.00 87.06 90 GLU A C 1
ATOM 742 O O . GLU A 1 90 ? -9.074 1.491 4.569 1.00 87.06 90 GLU A O 1
ATOM 747 N N . ILE A 1 91 ? -9.887 0.424 2.746 1.00 90.94 91 ILE A N 1
ATOM 748 C CA . ILE A 1 91 ? -8.867 0.881 1.801 1.00 90.94 91 ILE A CA 1
ATOM 749 C C . ILE A 1 91 ? -9.530 1.810 0.783 1.00 90.94 91 ILE A C 1
ATOM 751 O O . ILE A 1 91 ? -10.451 1.411 0.064 1.00 90.94 91 ILE A O 1
ATOM 755 N N . LEU A 1 92 ? -9.046 3.046 0.701 1.00 91.94 92 LEU A N 1
ATOM 756 C CA . LEU A 1 92 ? -9.526 4.072 -0.225 1.00 91.94 92 LEU A CA 1
ATOM 757 C C . LEU A 1 92 ? -8.394 4.511 -1.158 1.00 91.94 92 LEU A C 1
ATOM 759 O O . LEU A 1 92 ? -7.216 4.407 -0.816 1.00 91.94 92 LEU A O 1
ATOM 763 N N . VAL A 1 93 ? -8.753 5.030 -2.329 1.00 92.94 93 VAL A N 1
ATOM 764 C CA . VAL A 1 93 ? -7.808 5.633 -3.279 1.00 92.94 93 VAL A CA 1
ATOM 765 C C . VAL A 1 93 ? -8.182 7.085 -3.496 1.00 92.94 93 VAL A C 1
ATOM 767 O O . VAL A 1 93 ? -9.344 7.381 -3.774 1.00 92.94 93 VAL A O 1
ATOM 770 N N . ASP A 1 94 ? -7.185 7.959 -3.414 1.00 90.56 94 ASP A N 1
ATOM 771 C CA . ASP A 1 94 ? -7.286 9.362 -3.801 1.00 90.56 94 ASP A CA 1
ATOM 772 C C . ASP A 1 94 ? -6.113 9.714 -4.721 1.00 90.56 94 ASP A C 1
ATOM 774 O O . ASP A 1 94 ? -4.963 9.761 -4.287 1.00 90.56 94 ASP A O 1
ATOM 778 N N . ASP A 1 95 ? -6.403 9.894 -6.011 1.00 90.44 95 ASP A N 1
ATOM 779 C CA . ASP A 1 95 ? -5.431 10.139 -7.083 1.00 90.44 95 ASP A CA 1
ATOM 780 C C . ASP A 1 95 ? -4.224 9.174 -7.050 1.00 90.44 95 ASP A C 1
ATOM 782 O O . ASP A 1 95 ? -4.309 8.048 -7.541 1.00 90.44 95 ASP A O 1
ATOM 786 N N . ASN A 1 96 ? -3.111 9.603 -6.450 1.00 93.12 96 ASN A N 1
ATOM 787 C CA . ASN A 1 96 ? -1.849 8.868 -6.358 1.00 93.12 96 ASN A CA 1
ATOM 788 C C . ASN A 1 96 ? -1.594 8.225 -4.980 1.00 93.12 96 ASN A C 1
ATOM 790 O O . ASN A 1 96 ? -0.500 7.708 -4.728 1.00 93.12 96 ASN A O 1
ATOM 794 N N . PHE A 1 97 ? -2.582 8.242 -4.085 1.00 94.56 97 PHE A N 1
ATOM 795 C CA . PHE A 1 97 ? -2.472 7.770 -2.709 1.00 94.56 97 PHE A CA 1
ATOM 796 C C . PHE A 1 97 ? -3.419 6.604 -2.431 1.00 94.56 97 PHE A C 1
ATOM 798 O O . PHE A 1 97 ? -4.567 6.582 -2.872 1.00 94.56 97 PHE A O 1
ATOM 805 N N . ILE A 1 98 ? -2.932 5.643 -1.645 1.00 95.00 98 ILE A N 1
ATOM 806 C CA . ILE A 1 98 ? -3.743 4.574 -1.059 1.00 95.00 98 ILE A CA 1
ATOM 807 C C . ILE A 1 98 ? -3.856 4.848 0.437 1.00 95.00 98 ILE A C 1
ATOM 809 O O . ILE A 1 98 ? -2.848 4.951 1.139 1.00 95.00 98 ILE A O 1
ATOM 813 N N . HIS A 1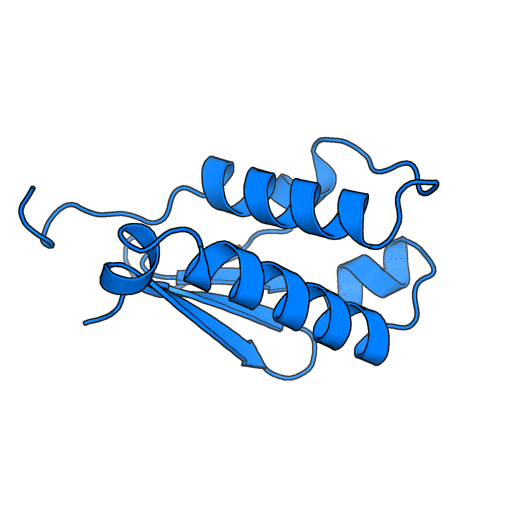 99 ? -5.085 4.969 0.916 1.00 93.56 99 HIS A N 1
ATOM 814 C CA . HIS A 1 99 ? -5.415 5.266 2.301 1.00 93.56 99 HIS A CA 1
ATOM 815 C C . HIS A 1 99 ? -5.928 4.009 2.986 1.00 93.56 99 HIS A C 1
ATOM 817 O O . HIS A 1 99 ? -6.798 3.327 2.459 1.00 93.56 99 HIS A O 1
ATOM 823 N N . PHE A 1 100 ? -5.431 3.754 4.187 1.00 91.38 100 PHE A N 1
ATOM 824 C CA . PHE A 1 100 ? -5.920 2.733 5.101 1.00 91.38 100 PHE A CA 1
ATOM 825 C C . PHE A 1 100 ? -6.508 3.471 6.292 1.00 91.38 100 PHE A C 1
ATOM 827 O O . PHE A 1 100 ? -5.780 4.201 6.969 1.00 91.38 100 PHE A O 1
ATOM 834 N N . LYS A 1 101 ? -7.810 3.338 6.530 1.00 88.75 101 LYS A N 1
ATOM 835 C CA . LYS A 1 101 ? -8.513 4.111 7.559 1.00 88.75 101 LYS A CA 1
ATOM 836 C C . LYS A 1 101 ? -9.354 3.191 8.425 1.00 88.75 101 LYS A C 1
ATOM 838 O O . LYS A 1 101 ? -10.071 2.350 7.897 1.00 88.75 101 LYS A O 1
ATOM 843 N N . LEU A 1 102 ? -9.276 3.351 9.745 1.00 83.81 102 LEU A N 1
ATOM 844 C CA . LEU A 1 102 ? -10.165 2.629 10.655 1.00 83.81 102 LEU A CA 1
ATOM 845 C C . LEU A 1 102 ? -11.631 2.952 10.344 1.00 83.81 102 LEU A C 1
ATOM 847 O O . LEU A 1 102 ? -11.972 4.108 10.092 1.00 83.81 102 LEU A O 1
ATOM 851 N N . MET A 1 103 ? -12.481 1.927 10.365 1.00 79.12 103 MET A N 1
ATOM 852 C CA . MET A 1 103 ? -13.926 2.119 10.247 1.00 79.12 103 MET A CA 1
ATOM 853 C C . MET A 1 103 ? -14.479 2.610 11.588 1.00 79.12 103 MET A C 1
ATOM 855 O O . MET A 1 103 ? -14.179 2.006 12.621 1.00 79.12 103 MET A O 1
ATOM 859 N N . ASP A 1 104 ? -15.286 3.672 11.555 1.00 64.69 104 ASP A N 1
ATOM 860 C CA . ASP A 1 104 ? -15.997 4.195 12.732 1.00 64.69 104 ASP A CA 1
ATOM 861 C C . ASP A 1 104 ? -16.950 3.137 13.356 1.00 64.69 104 ASP A C 1
ATOM 863 O O . ASP A 1 104 ? -17.546 2.291 12.634 1.00 64.69 104 ASP A O 1
#

Mean predicted aligned error: 5.48 Å

Secondary structure (DSSP, 8-state):
--GGG----HHHHHHHHHHHHHHH-TT----TTHHHHHPEEESGGG-EEEE-HHHHHHHTT--HHHHHHHHHHHHHHHHHH-TTGGGTEEEEEETTEEEEEE--

Sequence (104 aa):
MSRENFKLSRDDIARQIHYAIRELHPDHQLDGNIVHKMIIESGDKGTALIFPAGNFAEINGFEPKKFVRDLYRTLNLEMEKNLHDKFLFEILVDDNFIHFKLMD